Protein AF-A0A482AKJ7-F1 (afdb_monomer_lite)

Secondary structure (DSSP, 8-state):
---HHHHHHHTTSEEEEEEE-TT-SSEEEEEEETTEESSPPEEE---SEEEEEEESTTTT-TTT-

Structure (mmCIF, N/CA/C/O backbone):
data_AF-A0A482AKJ7-F1
#
_entry.id   AF-A0A482AKJ7-F1
#
loop_
_atom_site.group_PDB
_atom_site.id
_atom_site.type_symbol
_atom_site.label_atom_id
_atom_site.label_alt_id
_atom_site.label_comp_id
_atom_site.label_asym_id
_atom_site.label_entity_id
_atom_site.label_seq_id
_atom_site.pdbx_PDB_ins_code
_atom_site.Cartn_x
_atom_site.Cartn_y
_atom_site.Cartn_z
_atom_site.occupancy
_atom_site.B_iso_or_equiv
_atom_site.auth_seq_id
_atom_site.auth_comp_id
_atom_site.auth_asym_id
_atom_site.auth_atom_id
_atom_site.pdbx_PDB_model_num
ATOM 1 N N . PHE A 1 1 ? -15.327 5.495 -11.219 1.00 78.50 1 PHE A N 1
ATOM 2 C CA . PHE A 1 1 ? -14.010 5.295 -10.571 1.00 78.50 1 PHE A CA 1
ATOM 3 C C . PHE A 1 1 ? -13.302 4.112 -11.223 1.00 78.50 1 PHE A C 1
ATOM 5 O O . PHE A 1 1 ? -14.006 3.214 -11.661 1.00 78.50 1 PHE A O 1
ATOM 12 N N . ARG A 1 2 ? -11.959 4.131 -11.340 1.00 89.81 2 ARG A N 1
ATOM 13 C CA . ARG A 1 2 ? -11.193 3.148 -12.145 1.00 89.81 2 ARG A CA 1
ATOM 14 C C . ARG A 1 2 ? -10.436 2.072 -11.350 1.00 89.81 2 ARG A C 1
ATOM 16 O O . ARG A 1 2 ? -10.106 1.049 -11.918 1.00 89.81 2 ARG A O 1
ATOM 23 N N . GLY A 1 3 ? -10.144 2.280 -10.062 1.00 92.19 3 GLY A N 1
ATOM 24 C CA . GLY A 1 3 ? -9.412 1.290 -9.244 1.00 92.19 3 GLY A CA 1
ATOM 25 C C . GLY A 1 3 ? -7.921 1.114 -9.590 1.00 92.19 3 GLY A C 1
ATOM 26 O O . GLY A 1 3 ? -7.259 0.256 -9.024 1.00 92.19 3 GLY A O 1
ATOM 27 N N . GLU A 1 4 ? -7.372 1.940 -10.483 1.00 96.00 4 GLU A N 1
ATOM 28 C CA . GLU A 1 4 ? -6.030 1.746 -11.059 1.00 96.00 4 GLU A CA 1
ATOM 29 C C . GLU A 1 4 ? -4.883 2.330 -10.216 1.00 96.00 4 GLU A C 1
ATOM 31 O O . GLU A 1 4 ? -3.730 1.952 -10.406 1.00 96.00 4 GLU A O 1
ATOM 36 N N . ALA A 1 5 ? -5.159 3.259 -9.295 1.00 96.06 5 ALA A N 1
ATOM 37 C CA . ALA A 1 5 ? -4.119 4.082 -8.668 1.00 96.06 5 ALA A CA 1
ATOM 38 C C . ALA A 1 5 ? -3.100 3.271 -7.847 1.00 96.06 5 ALA A C 1
ATOM 40 O O . ALA A 1 5 ? -1.904 3.325 -8.128 1.00 96.06 5 ALA A O 1
ATOM 41 N N . LEU A 1 6 ? -3.555 2.496 -6.855 1.00 96.06 6 LEU A N 1
ATOM 42 C CA . LEU A 1 6 ? -2.646 1.723 -6.000 1.00 96.06 6 LEU A CA 1
ATOM 43 C C . LEU A 1 6 ? -1.983 0.579 -6.765 1.00 96.06 6 LEU A C 1
ATOM 45 O O . LEU A 1 6 ? -0.789 0.365 -6.591 1.00 96.06 6 LEU A O 1
ATOM 49 N N . ALA A 1 7 ? -2.714 -0.078 -7.671 1.00 95.69 7 ALA A N 1
ATOM 50 C CA . ALA A 1 7 ? -2.139 -1.075 -8.568 1.00 95.69 7 ALA A CA 1
ATOM 51 C C . ALA A 1 7 ? -0.974 -0.479 -9.378 1.00 95.69 7 ALA A C 1
ATOM 53 O O . ALA A 1 7 ? 0.118 -1.038 -9.378 1.00 95.69 7 ALA A O 1
ATOM 54 N N . SER A 1 8 ? -1.153 0.708 -9.966 1.00 96.50 8 SER A N 1
ATOM 55 C CA . SER A 1 8 ? -0.103 1.380 -10.747 1.00 96.50 8 SER A CA 1
ATOM 56 C C . SER A 1 8 ? 1.138 1.701 -9.913 1.00 96.50 8 SER A C 1
ATOM 58 O O . SER A 1 8 ? 2.255 1.574 -10.407 1.00 96.50 8 SER A O 1
ATOM 60 N N . MET A 1 9 ? 0.968 2.084 -8.642 1.00 97.62 9 MET A N 1
ATOM 61 C CA . MET A 1 9 ? 2.101 2.366 -7.753 1.00 97.62 9 MET A CA 1
ATOM 62 C C . MET A 1 9 ? 2.948 1.122 -7.474 1.00 97.62 9 MET A C 1
ATOM 64 O O . MET A 1 9 ? 4.170 1.227 -7.419 1.00 97.62 9 MET A O 1
ATOM 68 N N . THR A 1 10 ? 2.334 -0.058 -7.360 1.00 97.62 10 THR A N 1
ATOM 69 C CA . THR A 1 10 ? 3.071 -1.303 -7.064 1.00 97.62 10 THR A CA 1
ATOM 70 C C . THR A 1 10 ? 4.032 -1.741 -8.172 1.00 97.62 10 THR A C 1
ATOM 72 O O . THR A 1 10 ? 4.986 -2.454 -7.882 1.00 97.62 10 THR A O 1
ATOM 75 N N . TYR A 1 11 ? 3.824 -1.305 -9.419 1.00 97.25 11 TYR A N 1
ATOM 76 C CA . TYR A 1 11 ? 4.727 -1.602 -10.543 1.00 97.25 11 TYR A CA 1
ATOM 77 C C . TYR A 1 11 ? 5.988 -0.738 -10.557 1.00 97.25 11 TYR A C 1
ATOM 79 O O . TYR A 1 11 ? 6.913 -1.000 -11.323 1.00 97.25 11 TYR A O 1
ATOM 87 N N . VAL A 1 12 ? 6.021 0.334 -9.766 1.00 97.31 12 VAL A N 1
ATOM 88 C CA . VAL A 1 12 ? 7.110 1.319 -9.796 1.00 97.31 12 VAL A CA 1
ATOM 89 C C . VAL A 1 12 ? 7.670 1.634 -8.413 1.00 97.31 12 VAL A C 1
ATOM 91 O O . VAL A 1 12 ? 8.573 2.453 -8.300 1.00 97.31 12 VAL A O 1
ATOM 94 N N . ALA A 1 13 ? 7.149 1.017 -7.358 1.00 98.12 13 ALA A N 1
ATOM 95 C CA . ALA A 1 13 ? 7.565 1.225 -5.978 1.00 98.12 13 ALA A CA 1
ATOM 96 C C . ALA A 1 13 ? 7.261 -0.019 -5.138 1.00 98.12 13 ALA A C 1
ATOM 98 O O . ALA A 1 13 ? 6.449 -0.860 -5.522 1.00 98.12 13 ALA A O 1
ATOM 99 N N . HIS A 1 14 ? 7.866 -0.110 -3.958 1.00 97.94 14 HIS A N 1
ATOM 100 C CA . HIS A 1 14 ? 7.447 -1.068 -2.939 1.00 97.94 14 HIS A CA 1
ATOM 101 C C . HIS A 1 14 ? 6.309 -0.441 -2.132 1.00 97.94 14 HIS A C 1
ATOM 103 O O . HIS A 1 14 ? 6.483 0.626 -1.540 1.00 97.94 14 HIS A O 1
ATOM 109 N N . VAL A 1 15 ? 5.137 -1.076 -2.119 1.00 98.62 15 VAL A N 1
ATOM 110 C CA . VAL A 1 15 ? 3.949 -0.524 -1.456 1.00 98.62 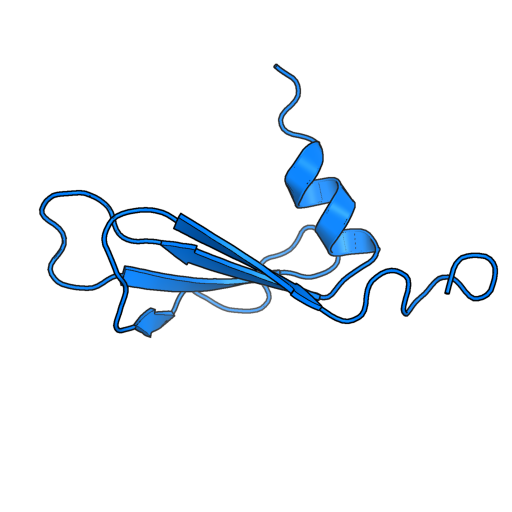15 VAL A CA 1
ATOM 111 C C . VAL A 1 15 ? 3.605 -1.368 -0.240 1.00 98.62 15 VAL A C 1
ATOM 113 O O . VAL A 1 15 ? 3.377 -2.567 -0.352 1.00 98.62 15 VAL A O 1
ATOM 116 N N . THR A 1 16 ? 3.504 -0.731 0.922 1.00 98.62 16 THR A N 1
ATOM 117 C CA . THR A 1 16 ? 3.003 -1.359 2.146 1.00 98.62 16 THR A CA 1
ATOM 118 C C . THR A 1 16 ? 1.715 -0.675 2.581 1.00 98.62 16 THR A C 1
ATOM 120 O O . THR A 1 16 ? 1.671 0.543 2.751 1.00 98.62 16 THR A O 1
ATOM 123 N N . VAL A 1 17 ? 0.662 -1.457 2.803 1.00 98.50 17 VAL A N 1
ATOM 124 C CA . VAL A 1 17 ? -0.623 -0.979 3.325 1.00 98.50 17 VAL A CA 1
ATOM 125 C C . VAL A 1 17 ? -0.787 -1.494 4.744 1.00 98.50 17 VAL A C 1
ATOM 127 O O . VAL A 1 17 ? -0.678 -2.693 4.984 1.00 98.50 17 VAL A O 1
ATOM 130 N N . THR A 1 18 ? -1.054 -0.593 5.686 1.00 98.62 18 THR A N 1
ATOM 131 C CA . THR A 1 18 ? -1.474 -0.931 7.051 1.00 98.62 18 THR A CA 1
ATOM 132 C C . THR A 1 18 ? -2.866 -0.360 7.283 1.00 98.62 18 THR A C 1
ATOM 134 O O . THR A 1 18 ? -3.070 0.838 7.100 1.00 98.62 18 THR A O 1
ATOM 137 N N . THR A 1 19 ? -3.837 -1.188 7.660 1.00 98.62 19 THR A N 1
ATOM 138 C CA . THR A 1 19 ? -5.224 -0.737 7.848 1.00 98.62 19 THR A CA 1
ATOM 139 C C . THR A 1 19 ? -5.902 -1.430 9.023 1.00 98.62 19 THR A C 1
ATOM 141 O O . THR A 1 19 ? -5.615 -2.589 9.324 1.00 98.62 19 THR A O 1
ATOM 144 N N . ILE A 1 20 ? -6.803 -0.715 9.693 1.00 98.56 20 ILE A N 1
ATOM 145 C CA . ILE A 1 20 ? -7.714 -1.262 10.699 1.00 98.56 20 ILE A CA 1
ATOM 146 C C . ILE A 1 20 ? -9.078 -0.584 10.572 1.00 98.56 20 ILE A C 1
ATOM 148 O O . ILE A 1 20 ? -9.191 0.646 10.508 1.00 98.56 20 ILE A O 1
ATOM 152 N N . THR A 1 21 ? -10.125 -1.405 10.545 1.00 97.56 21 THR A N 1
ATOM 153 C CA . THR A 1 21 ? -11.516 -0.947 10.464 1.00 97.56 21 THR A CA 1
ATOM 154 C C . THR A 1 21 ? -12.140 -0.825 11.855 1.00 97.56 21 THR A C 1
ATOM 156 O O . THR A 1 21 ? -11.627 -1.346 12.847 1.00 97.56 21 THR A O 1
ATOM 159 N N . ASN A 1 22 ? -13.245 -0.085 11.965 1.00 96.62 22 ASN A N 1
ATOM 160 C CA . ASN A 1 22 ? -13.907 0.098 13.253 1.00 96.62 22 ASN A CA 1
ATOM 161 C C . ASN A 1 22 ? -14.429 -1.244 13.796 1.00 96.62 22 ASN A C 1
ATOM 163 O O . ASN A 1 22 ? -15.045 -2.010 13.063 1.00 96.62 22 ASN A O 1
ATOM 167 N N . GLY A 1 23 ? -14.205 -1.505 15.084 1.00 94.12 23 GLY A N 1
ATOM 168 C CA . GLY A 1 23 ? -14.616 -2.752 15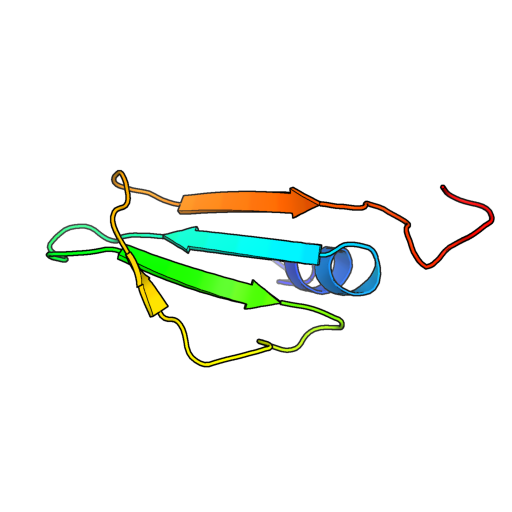.738 1.00 94.12 23 GLY A CA 1
ATOM 169 C C . GLY A 1 23 ? -13.607 -3.901 15.635 1.00 94.12 23 GLY A C 1
ATOM 170 O O . GLY A 1 23 ? -13.801 -4.913 16.301 1.00 94.12 23 GLY A O 1
ATOM 171 N N . GLN A 1 24 ? -12.517 -3.758 14.872 1.00 95.88 24 GLN A N 1
ATOM 172 C CA . GLN A 1 24 ? -11.432 -4.742 14.887 1.00 95.88 24 GLN A CA 1
ATOM 173 C C . GLN A 1 24 ? -10.486 -4.539 16.076 1.00 95.88 24 GLN A C 1
ATOM 175 O O . GLN A 1 24 ? -10.214 -3.412 16.489 1.00 95.88 24 GLN A O 1
ATOM 180 N N . LEU A 1 25 ? -9.977 -5.654 16.613 1.00 95.44 25 LEU A N 1
ATOM 181 C CA . LEU A 1 25 ? -9.042 -5.672 17.745 1.00 95.44 25 LEU A CA 1
ATOM 182 C C . LEU A 1 25 ? -7.612 -5.277 17.339 1.00 95.44 25 LEU A C 1
ATOM 184 O O . LEU A 1 25 ? -6.870 -4.721 18.141 1.00 95.44 25 LEU A O 1
ATOM 188 N N . HIS A 1 26 ? -7.220 -5.581 16.103 1.00 97.12 26 HIS A N 1
ATOM 189 C CA . HIS A 1 26 ? -5.905 -5.294 15.534 1.00 97.12 26 HIS A CA 1
ATOM 190 C C . HIS A 1 26 ? -6.044 -4.969 14.047 1.00 97.12 26 HIS A C 1
ATOM 192 O O . HIS A 1 26 ? -7.058 -5.296 13.427 1.00 97.12 26 HIS A O 1
ATOM 198 N N . GLY A 1 27 ? -5.031 -4.306 13.491 1.00 98.31 27 GLY A N 1
ATOM 199 C CA . GLY A 1 27 ? -4.951 -4.043 12.061 1.00 98.31 27 GLY A CA 1
ATOM 200 C C . GLY A 1 27 ? -4.205 -5.138 11.321 1.00 98.31 27 GLY A C 1
ATOM 201 O O . GLY A 1 27 ? -3.656 -6.062 11.921 1.00 98.31 27 GLY A O 1
ATOM 202 N N . TYR A 1 28 ? -4.145 -4.985 10.007 1.00 98.50 28 TYR A N 1
ATOM 203 C CA . TYR A 1 28 ? -3.371 -5.846 9.128 1.00 98.50 28 TYR A CA 1
ATOM 204 C C . TYR A 1 28 ? -2.387 -5.022 8.319 1.00 98.50 28 TYR A C 1
ATOM 206 O O . TYR A 1 28 ? -2.697 -3.909 7.882 1.00 98.50 28 TYR A O 1
ATOM 214 N N . ARG A 1 29 ? -1.211 -5.603 8.092 1.00 98.62 29 ARG A N 1
ATOM 215 C CA . ARG A 1 29 ? -0.194 -5.090 7.184 1.00 98.62 29 ARG A CA 1
ATOM 216 C C . ARG A 1 29 ? 0.018 -6.060 6.032 1.00 98.62 29 ARG A C 1
ATOM 218 O O . ARG A 1 29 ? 0.245 -7.245 6.263 1.00 98.62 29 ARG A O 1
ATOM 225 N N . ALA A 1 30 ? 0.001 -5.539 4.813 1.00 98.56 30 ALA A N 1
ATOM 226 C CA . ALA A 1 30 ? 0.321 -6.278 3.598 1.00 98.56 30 ALA A CA 1
ATOM 227 C C . ALA A 1 30 ? 1.312 -5.485 2.740 1.00 98.56 30 ALA A C 1
ATOM 229 O O . ALA A 1 30 ? 1.245 -4.253 2.684 1.00 98.56 30 ALA A O 1
ATOM 230 N N . SER A 1 31 ? 2.210 -6.205 2.074 1.00 98.56 31 SER A N 1
ATOM 231 C CA . SER A 1 31 ? 3.187 -5.653 1.134 1.00 98.56 31 SER A CA 1
ATOM 232 C C . SER A 1 31 ? 2.847 -6.114 -0.278 1.00 98.56 31 SER A C 1
ATOM 234 O O . SER A 1 31 ? 2.406 -7.247 -0.481 1.00 98.56 31 SER A O 1
ATOM 236 N N . TYR A 1 32 ? 3.009 -5.206 -1.234 1.00 98.44 32 TYR A N 1
ATOM 237 C CA . TYR A 1 32 ? 2.630 -5.394 -2.624 1.00 98.44 32 TYR A CA 1
ATOM 238 C C . TYR A 1 32 ? 3.759 -4.975 -3.559 1.00 98.44 32 TYR A C 1
ATOM 240 O O . TYR A 1 32 ? 4.427 -3.957 -3.338 1.00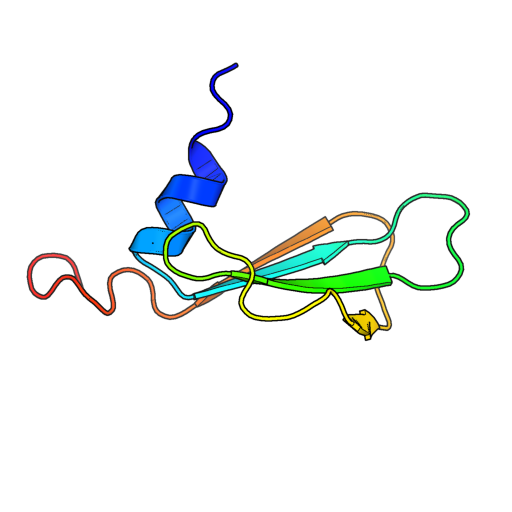 98.44 32 TYR A O 1
ATOM 248 N N . ARG A 1 33 ? 3.896 -5.731 -4.646 1.00 96.69 33 ARG A N 1
ATOM 249 C CA . ARG A 1 33 ? 4.841 -5.495 -5.737 1.00 96.69 33 ARG A CA 1
ATOM 250 C C . ARG A 1 33 ? 4.223 -6.010 -7.032 1.00 96.69 33 ARG A C 1
ATOM 252 O O . ARG A 1 33 ? 3.587 -7.054 -7.014 1.00 96.69 33 ARG A O 1
ATOM 259 N N . ASP A 1 34 ? 4.369 -5.275 -8.129 1.00 95.88 34 ASP A N 1
ATOM 260 C CA . ASP A 1 34 ? 3.931 -5.691 -9.473 1.00 95.88 34 ASP A CA 1
ATOM 261 C C . ASP A 1 34 ? 2.469 -6.185 -9.535 1.00 95.88 34 ASP A C 1
ATOM 263 O O . ASP A 1 34 ? 2.136 -7.168 -10.196 1.00 95.88 34 ASP A O 1
ATOM 267 N N . GLY A 1 35 ? 1.578 -5.509 -8.805 1.00 95.81 35 GLY A N 1
ATOM 268 C CA . GLY A 1 35 ? 0.147 -5.811 -8.742 1.00 95.81 35 GLY A CA 1
ATOM 269 C C . GLY A 1 35 ? -0.235 -6.984 -7.836 1.00 95.81 35 GLY A C 1
ATOM 270 O O . GLY A 1 35 ? -1.429 -7.236 -7.669 1.00 95.81 35 GLY A O 1
ATOM 271 N N . VAL A 1 36 ? 0.729 -7.677 -7.225 1.00 96.62 36 VAL A N 1
ATOM 272 C CA . VAL A 1 36 ? 0.484 -8.847 -6.372 1.00 96.62 36 VAL A CA 1
ATOM 273 C C . VAL A 1 36 ? 0.802 -8.568 -4.909 1.00 96.62 36 VAL A C 1
ATOM 275 O O . VAL A 1 36 ? 1.676 -7.767 -4.577 1.00 96.62 36 VAL A O 1
ATOM 278 N N . MET A 1 37 ? 0.068 -9.234 -4.019 1.00 97.69 37 MET A N 1
ATOM 279 C CA . MET A 1 37 ? 0.378 -9.265 -2.594 1.00 97.69 37 MET A CA 1
ATOM 280 C C . MET A 1 37 ? 1.508 -10.274 -2.376 1.00 97.69 37 MET A C 1
ATOM 282 O O . MET A 1 37 ? 1.368 -11.437 -2.745 1.00 97.69 37 MET A O 1
ATOM 286 N N . GLU A 1 38 ? 2.631 -9.840 -1.807 1.00 96.94 38 GLU A N 1
ATOM 287 C CA . GLU A 1 38 ? 3.820 -10.695 -1.678 1.00 96.94 38 GLU A CA 1
ATOM 288 C C . GLU A 1 38 ? 3.581 -11.855 -0.694 1.00 96.94 38 GLU A C 1
ATOM 290 O O . GLU A 1 38 ? 4.059 -12.971 -0.903 1.00 96.94 38 GLU A O 1
ATOM 295 N N . HIS A 1 39 ? 2.807 -11.603 0.366 1.00 96.19 39 HIS A N 1
ATOM 296 C CA . HIS A 1 39 ? 2.450 -12.566 1.407 1.00 96.19 39 HIS A CA 1
ATOM 297 C C . HIS A 1 39 ? 1.059 -12.275 1.967 1.00 96.19 39 HIS A C 1
ATOM 299 O O . HIS A 1 39 ? 0.621 -11.129 1.937 1.00 96.19 39 HIS A O 1
ATOM 305 N N . GLU A 1 40 ? 0.430 -13.280 2.583 1.00 97.50 40 GLU A N 1
ATOM 306 C CA . GLU A 1 40 ? -0.794 -13.096 3.372 1.00 97.50 40 GLU A CA 1
ATOM 307 C C . GLU A 1 40 ? -0.661 -11.928 4.377 1.00 97.50 40 GLU A C 1
ATOM 309 O O . GLU A 1 40 ? 0.401 -11.777 5.006 1.00 97.50 40 GLU A O 1
ATOM 314 N N . PRO A 1 41 ? -1.714 -11.104 4.565 1.00 97.94 41 PRO A N 1
ATOM 315 C CA . PRO A 1 41 ? -1.670 -9.969 5.476 1.00 97.94 41 PRO A CA 1
ATOM 316 C C . PRO A 1 41 ? -1.355 -10.409 6.904 1.00 97.94 41 PRO A C 1
ATOM 318 O O . PRO A 1 41 ? -1.973 -11.322 7.451 1.00 97.94 41 PRO A O 1
ATOM 321 N N . ARG A 1 42 ? -0.413 -9.721 7.548 1.00 98.12 42 ARG A N 1
ATOM 322 C CA . ARG A 1 42 ? 0.014 -10.044 8.913 1.00 98.12 42 ARG A CA 1
ATOM 323 C C . ARG A 1 42 ? -0.685 -9.137 9.928 1.00 98.12 42 ARG A C 1
ATOM 325 O O . ARG A 1 42 ? -0.691 -7.921 9.718 1.00 98.12 42 ARG A O 1
ATOM 332 N N . PRO A 1 43 ? -1.223 -9.682 11.036 1.00 98.00 43 PRO A N 1
ATOM 333 C CA . PRO A 1 43 ? -1.713 -8.886 12.157 1.00 98.00 43 PRO A CA 1
ATOM 334 C C . PRO A 1 43 ? -0.657 -7.900 12.669 1.00 98.00 43 PRO A C 1
ATOM 336 O O . PRO A 1 43 ? 0.511 -8.262 12.824 1.00 98.00 43 PRO A O 1
ATOM 339 N N . CYS A 1 44 ? -1.050 -6.660 12.960 1.00 98.00 44 CYS A N 1
ATOM 340 C CA . CYS A 1 44 ? -0.157 -5.655 13.533 1.00 98.00 44 CYS A CA 1
ATOM 341 C C . CYS A 1 44 ? -0.898 -4.607 14.379 1.00 98.00 44 CYS A C 1
ATOM 343 O O . CYS A 1 44 ? -2.114 -4.421 14.276 1.00 98.00 44 CYS A O 1
ATOM 345 N N . ALA A 1 45 ? -0.141 -3.868 15.195 1.00 97.06 45 ALA A N 1
ATOM 346 C CA . ALA A 1 45 ? -0.641 -2.643 15.810 1.00 97.06 45 ALA A CA 1
ATOM 347 C C . ALA A 1 45 ? -0.926 -1.596 14.718 1.00 97.06 45 ALA A C 1
ATOM 349 O O . ALA A 1 45 ? -0.108 -1.392 13.818 1.00 97.06 45 ALA A O 1
ATOM 350 N N . ALA A 1 46 ? -2.087 -0.948 14.792 1.00 96.12 46 ALA A N 1
ATOM 351 C CA . ALA A 1 46 ? -2.515 0.065 13.835 1.00 96.12 46 ALA A CA 1
ATOM 352 C C . ALA A 1 46 ? -3.433 1.089 14.511 1.00 96.12 46 ALA A C 1
ATOM 354 O O . ALA A 1 46 ? -4.203 0.755 15.412 1.00 96.12 46 ALA A O 1
ATOM 355 N N . VAL A 1 47 ? -3.368 2.335 14.046 1.00 93.69 47 VAL A N 1
ATOM 356 C CA . VAL A 1 47 ? -4.323 3.391 14.409 1.00 93.69 47 VAL A CA 1
ATOM 357 C C . VAL A 1 47 ? -5.511 3.321 13.449 1.00 93.69 47 VAL A C 1
ATOM 359 O O . VAL A 1 47 ? -5.314 3.015 12.274 1.00 93.69 47 VAL A O 1
ATOM 362 N N . LYS A 1 48 ? -6.731 3.604 13.935 1.00 95.75 48 LYS A N 1
ATOM 363 C CA . LYS A 1 48 ? -7.961 3.612 13.118 1.00 95.75 48 LYS A CA 1
ATOM 364 C C . LYS A 1 48 ? -7.751 4.329 11.785 1.00 95.75 48 LYS A C 1
ATOM 366 O O . LYS A 1 48 ? -7.344 5.488 11.768 1.00 95.75 48 LYS A O 1
ATOM 371 N N . GLY A 1 49 ? -8.088 3.644 10.694 1.00 97.94 49 GLY A N 1
ATOM 372 C CA . GLY A 1 49 ? -7.911 4.148 9.337 1.00 97.94 49 GLY A CA 1
ATOM 373 C C . GLY A 1 49 ? -6.899 3.335 8.538 1.00 97.94 49 GLY A C 1
ATOM 374 O O . GLY A 1 49 ? -6.691 2.149 8.791 1.00 97.94 49 GLY A O 1
ATOM 375 N N . THR A 1 50 ? -6.316 3.977 7.526 1.00 98.56 50 THR A N 1
ATOM 376 C CA . THR A 1 50 ? -5.391 3.344 6.580 1.00 98.56 50 THR A CA 1
ATOM 377 C C . THR A 1 50 ? -4.147 4.201 6.409 1.00 98.56 50 THR A C 1
ATOM 379 O O . THR A 1 50 ? -4.242 5.396 6.140 1.00 98.56 50 THR A O 1
ATOM 382 N N . GLN A 1 51 ? -2.986 3.568 6.521 1.00 98.31 51 GLN A N 1
ATOM 383 C CA . GLN A 1 51 ? -1.689 4.115 6.164 1.00 98.31 51 GLN A CA 1
ATOM 384 C C . GLN A 1 51 ? -1.177 3.391 4.917 1.00 98.31 51 GLN A C 1
ATOM 386 O O . GLN A 1 51 ? -1.159 2.160 4.867 1.00 98.31 51 GLN A O 1
ATOM 391 N N . ILE A 1 52 ? -0.736 4.160 3.924 1.00 98.31 52 ILE A N 1
ATOM 392 C CA . ILE A 1 52 ? -0.102 3.648 2.707 1.00 98.31 52 ILE A CA 1
ATOM 393 C C . ILE A 1 52 ? 1.317 4.197 2.677 1.00 98.31 52 ILE A C 1
ATOM 395 O O . ILE A 1 52 ? 1.517 5.410 2.696 1.00 98.31 52 ILE A O 1
ATOM 399 N N . MET A 1 53 ? 2.292 3.300 2.663 1.00 98.44 53 MET A N 1
ATOM 400 C CA . MET A 1 53 ? 3.707 3.622 2.580 1.00 98.44 53 MET A CA 1
ATOM 401 C C . MET A 1 53 ? 4.213 3.219 1.197 1.00 98.44 53 MET A C 1
ATOM 403 O O . MET A 1 53 ? 4.013 2.082 0.773 1.00 98.44 53 MET A O 1
ATOM 40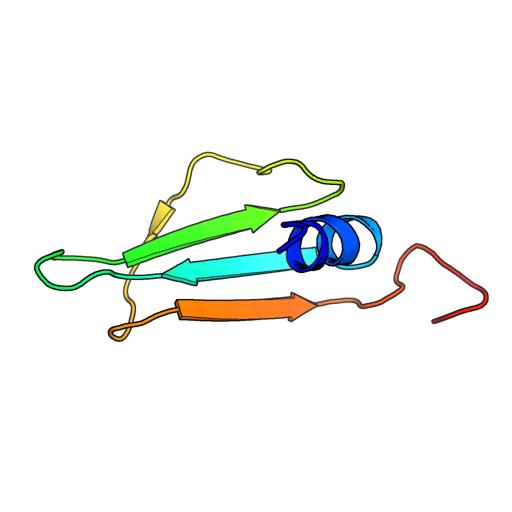7 N N . ILE A 1 54 ? 4.828 4.166 0.491 1.00 98.12 54 ILE A N 1
ATOM 408 C CA . ILE A 1 54 ? 5.395 3.974 -0.845 1.00 98.12 54 ILE A CA 1
ATOM 409 C C . ILE A 1 54 ? 6.896 4.215 -0.728 1.00 98.12 54 ILE A C 1
ATOM 411 O O . ILE A 1 54 ? 7.324 5.333 -0.446 1.00 98.12 54 ILE A O 1
ATOM 415 N N . GLU A 1 55 ? 7.685 3.168 -0.927 1.00 97.94 55 GLU A N 1
ATOM 416 C CA . GLU A 1 55 ? 9.139 3.193 -0.777 1.00 97.94 55 GLU A CA 1
ATOM 417 C C . GLU A 1 55 ? 9.822 2.892 -2.108 1.00 97.94 55 GLU A C 1
ATOM 419 O O . GLU A 1 55 ? 9.306 2.139 -2.934 1.00 97.94 55 GLU A O 1
ATOM 424 N N . ASN A 1 56 ? 11.018 3.453 -2.304 1.00 95.81 56 ASN A N 1
ATOM 425 C CA . ASN A 1 56 ? 11.831 3.247 -3.507 1.00 95.81 56 ASN A CA 1
ATOM 426 C C . ASN A 1 56 ? 11.059 3.546 -4.806 1.00 95.81 56 ASN A C 1
ATOM 428 O O . ASN A 1 56 ? 11.027 2.738 -5.734 1.00 95.81 56 ASN A O 1
ATOM 432 N N . LEU A 1 57 ? 10.408 4.709 -4.867 1.00 97.00 57 LEU A N 1
ATOM 433 C CA . LEU A 1 57 ? 9.686 5.135 -6.062 1.00 97.00 57 LEU A CA 1
ATOM 434 C C . LEU A 1 57 ? 10.635 5.207 -7.271 1.00 97.00 57 LEU A C 1
ATOM 436 O O . LEU A 1 57 ? 11.728 5.760 -7.185 1.00 97.00 57 LEU A O 1
ATOM 440 N N . PHE A 1 58 ? 10.200 4.624 -8.385 1.00 96.38 58 PHE A N 1
ATOM 441 C CA . PHE A 1 58 ? 10.925 4.487 -9.649 1.00 96.38 58 PHE A CA 1
ATOM 442 C C . PHE A 1 58 ? 12.221 3.662 -9.581 1.00 96.38 58 PHE A C 1
ATOM 444 O O . PHE A 1 58 ? 13.066 3.775 -10.469 1.00 96.38 58 PHE A O 1
ATOM 451 N N . TYR A 1 59 ? 12.368 2.769 -8.591 1.00 94.50 59 TYR A N 1
ATOM 452 C CA . TYR A 1 59 ? 13.570 1.930 -8.442 1.00 94.50 59 TYR A CA 1
ATOM 453 C C . TYR A 1 59 ? 13.925 1.104 -9.690 1.00 94.50 59 TYR A C 1
ATOM 455 O O . TYR A 1 59 ? 15.098 0.810 -9.917 1.00 94.50 59 TYR A O 1
ATOM 463 N N . ASN A 1 60 ? 12.924 0.741 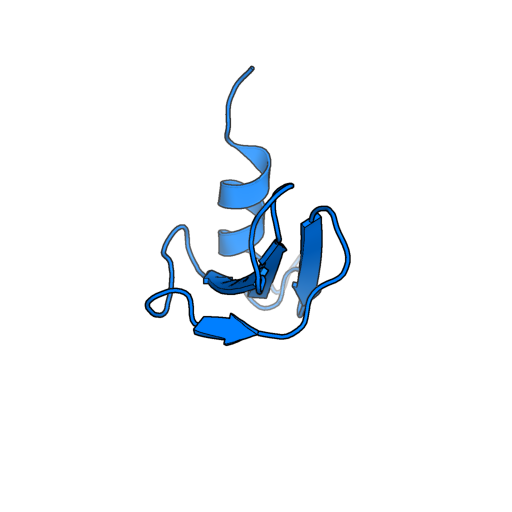-10.495 1.00 92.56 60 ASN A N 1
ATOM 464 C CA . ASN A 1 60 ? 13.050 -0.072 -11.704 1.00 92.56 60 ASN A CA 1
ATOM 465 C C . ASN A 1 60 ? 13.020 0.745 -13.010 1.00 92.56 60 ASN A C 1
ATOM 467 O O . ASN A 1 60 ? 12.975 0.163 -14.092 1.00 92.56 60 ASN A O 1
ATOM 471 N N . MET A 1 61 ? 13.054 2.080 -12.941 1.00 93.62 61 MET A N 1
ATOM 472 C CA . MET A 1 61 ? 13.051 2.954 -14.116 1.00 93.62 61 MET A CA 1
ATOM 473 C C . MET A 1 61 ? 14.220 3.936 -14.066 1.00 93.62 61 MET A C 1
ATOM 475 O O . MET A 1 61 ? 14.101 5.031 -13.525 1.00 93.62 61 MET A O 1
ATOM 479 N N . THR A 1 62 ? 15.337 3.586 -14.709 1.00 87.88 62 THR A N 1
ATOM 480 C CA . THR A 1 62 ? 16.561 4.410 -14.733 1.00 87.88 62 THR A CA 1
ATOM 481 C C . THR A 1 62 ? 16.320 5.844 -15.208 1.00 87.88 62 THR A C 1
ATOM 483 O O . THR A 1 62 ? 16.922 6.765 -14.678 1.00 87.88 62 THR A O 1
ATOM 486 N N . ALA A 1 63 ? 15.418 6.052 -16.172 1.00 90.25 63 ALA A N 1
ATOM 487 C CA . ALA A 1 63 ? 15.108 7.381 -16.704 1.00 90.25 63 ALA A CA 1
ATOM 488 C C . ALA A 1 63 ? 14.227 8.250 -15.780 1.00 90.25 63 ALA A C 1
ATOM 490 O O . ALA A 1 63 ? 14.021 9.422 -16.080 1.00 90.25 63 ALA A O 1
ATOM 491 N N . ARG A 1 64 ? 13.645 7.677 -14.717 1.00 82.12 64 ARG A N 1
ATOM 492 C CA . ARG A 1 64 ? 12.695 8.354 -13.813 1.00 82.12 64 ARG A CA 1
ATOM 493 C C . ARG A 1 64 ? 13.107 8.329 -12.341 1.00 82.12 64 ARG A C 1
A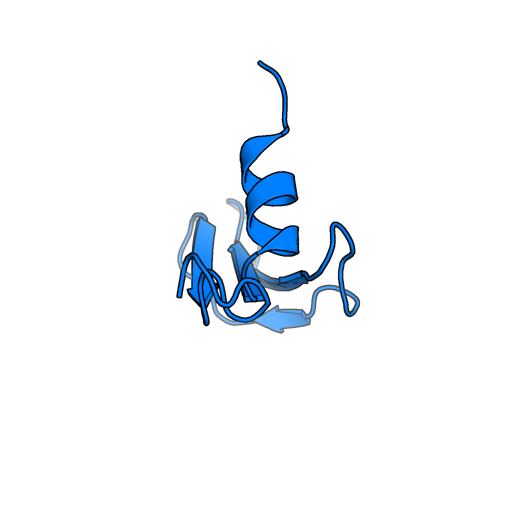TOM 495 O O . ARG A 1 64 ? 12.383 8.898 -11.532 1.00 82.12 64 ARG A O 1
ATOM 502 N N . ARG A 1 65 ? 14.205 7.654 -12.003 1.00 62.47 65 ARG A N 1
ATOM 503 C CA . ARG A 1 65 ? 14.807 7.701 -10.669 1.00 62.47 65 ARG A CA 1
ATOM 504 C C . ARG A 1 65 ? 15.416 9.075 -10.413 1.00 62.47 65 ARG A C 1
ATOM 506 O O . ARG A 1 65 ? 15.287 9.539 -9.263 1.00 62.47 65 ARG A O 1
#

Sequence (65 aa):
FRGEALASMTYVAHVTVTTITNGQLHGYRASYRDGVMEHEPRPCAAVKGTQIMIENLFYNMTARR

Organism: NCBI:txid168013

Radius of gyration: 13.29 Å; chains: 1; bounding box: 31×21×34 Å

Foldseek 3Di:
DPPCVVLVLQAFWWKKKWADAPPDPFIWIFIGHNNDTPDDTDTDHDDHGMDMDTHRGRVVPPVPD

pLDDT: mean 95.6, std 5.48, range [62.47, 98.62]

InterPro domains:
  IPR036890 Histidine kinase/HSP90-like ATPase superfamily [G3DSA:3.30.565.10] (1-65)
  IPR036890 Histidine kinase/HSP90-like ATPase superfamily [SSF55874] (1-65)
  IPR038973 DNA mismatch repair protein MutL/Mlh/Pms-like [PTHR10073] (1-65)